Protein AF-A0A177B2S3-F1 (afdb_monomer)

Sequence (112 aa):
MIDLIQEKWRIIKVTDLRIYFNNEIALIDGCRFLAGIYEYRNSCGIQIFKNLAKFALKDYSLPISNACVERIFSTLAHIKFKCRNRMNIDILSSLIRINITLELYETLCDKY

Secondary structure (DSSP, 8-state):
-HHHHHHHHHHHHHS-HHHHTTT-GGGS-HHHHHHHHHH---TTS--TTHHHHHHHHHHHTS--SHHHHHHHHHHHHHHHHHH-S---HHHHHHHHHHHHHHHHHT--GGG-

Foldseek 3Di:
DVVLLVVLVVVVVVDPCCVVVVVCPVVDDPLRVLVSLLCDADPVRDSSCNVNSVVVNVVVPDDPDCVVVVVLVVVLVVVCVVVVDPDDPVVSVVVSVVVVVCVVVVDDPPVD

Mean predicted aligned error: 9.83 Å

Solvent-accessible surface area (backbone atoms only — not comparable to full-atom values): 6714 Å² total; per-residue (Å²): 116,68,65,62,45,53,53,51,58,54,51,55,75,73,48,76,57,48,73,79,48,74,67,44,66,91,78,50,54,70,69,57,48,38,51,50,41,37,68,37,54,48,101,85,69,45,54,80,41,31,69,49,24,55,50,52,54,53,60,68,69,49,82,88,47,68,66,59,55,51,51,52,50,50,52,50,47,52,54,48,62,74,62,73,52,95,65,55,69,69,58,50,52,52,51,52,51,51,52,52,52,31,65,73,66,74,50,66,82,85,83,112

Radius of gyration: 20.73 Å; Cα contacts (8 Å, |Δi|>4): 54; chains: 1; bounding box: 48×35×53 Å

Organism: NCBI:txid1819745

Structure (mmCIF, N/CA/C/O backbone):
data_AF-A0A177B2S3-F1
#
_entry.id   AF-A0A177B2S3-F1
#
loop_
_atom_site.group_PDB
_atom_site.id
_atom_site.type_symbol
_atom_site.label_atom_id
_atom_site.label_alt_id
_atom_site.label_comp_id
_atom_site.label_asym_id
_atom_site.label_entity_id
_atom_site.label_seq_id
_atom_site.pdbx_PDB_ins_code
_atom_site.Cartn_x
_atom_site.Cartn_y
_atom_site.Cartn_z
_atom_site.occupancy
_atom_site.B_iso_or_equiv
_atom_site.auth_seq_id
_atom_site.auth_comp_id
_atom_site.auth_asym_id
_atom_site.auth_atom_id
_atom_site.pdbx_PDB_model_num
ATOM 1 N N . MET A 1 1 ? -4.580 -11.301 -18.443 1.00 61.16 1 MET A N 1
ATOM 2 C CA . MET A 1 1 ? -4.167 -10.228 -17.492 1.00 61.16 1 MET A CA 1
ATOM 3 C C . MET A 1 1 ? -3.011 -10.696 -16.613 1.00 61.16 1 MET A C 1
ATOM 5 O O . MET A 1 1 ? -2.029 -9.973 -16.509 1.00 61.16 1 MET A O 1
ATO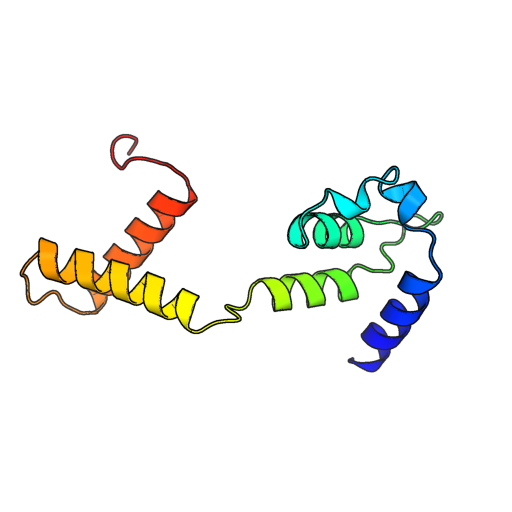M 9 N N . ILE A 1 2 ? -3.096 -11.902 -16.043 1.00 73.62 2 ILE A N 1
ATOM 10 C CA . ILE A 1 2 ? -2.022 -12.535 -15.257 1.00 73.62 2 ILE A CA 1
ATOM 11 C C . ILE A 1 2 ? -0.761 -12.777 -16.109 1.00 73.62 2 ILE A C 1
ATOM 13 O O . ILE A 1 2 ? 0.339 -12.466 -15.661 1.00 73.62 2 ILE A O 1
ATOM 17 N N . ASP A 1 3 ? -0.915 -13.179 -17.375 1.00 79.25 3 ASP A N 1
ATOM 18 C CA . ASP A 1 3 ? 0.220 -13.437 -18.283 1.00 79.25 3 ASP A CA 1
ATOM 19 C C . ASP A 1 3 ? 1.093 -12.197 -18.528 1.00 79.25 3 ASP A C 1
ATOM 21 O O . ASP A 1 3 ? 2.316 -12.284 -18.604 1.00 79.25 3 ASP A O 1
ATOM 25 N N . LEU A 1 4 ? 0.473 -11.011 -18.574 1.00 79.75 4 LEU A N 1
ATOM 26 C CA . LEU A 1 4 ? 1.184 -9.741 -18.736 1.00 79.75 4 LEU A CA 1
ATOM 27 C C . LEU A 1 4 ? 2.049 -9.428 -17.505 1.00 79.75 4 LEU A C 1
ATOM 29 O O . LEU A 1 4 ? 3.162 -8.928 -17.636 1.00 79.75 4 LEU A O 1
ATOM 33 N N . ILE A 1 5 ? 1.538 -9.715 -16.306 1.00 79.62 5 ILE A N 1
ATOM 34 C CA . ILE A 1 5 ? 2.263 -9.510 -15.047 1.00 79.62 5 ILE A CA 1
ATOM 35 C C . ILE A 1 5 ? 3.437 -10.488 -14.967 1.00 79.62 5 ILE A C 1
ATOM 37 O O . ILE A 1 5 ? 4.550 -10.079 -14.639 1.00 79.62 5 ILE A O 1
ATOM 41 N N . GLN A 1 6 ? 3.212 -11.750 -15.335 1.00 81.75 6 GLN A N 1
ATOM 42 C CA . GLN A 1 6 ? 4.242 -12.784 -15.347 1.00 81.75 6 GLN A CA 1
ATOM 43 C C . GLN A 1 6 ? 5.382 -12.456 -16.319 1.00 81.75 6 GLN A C 1
ATOM 45 O O . GLN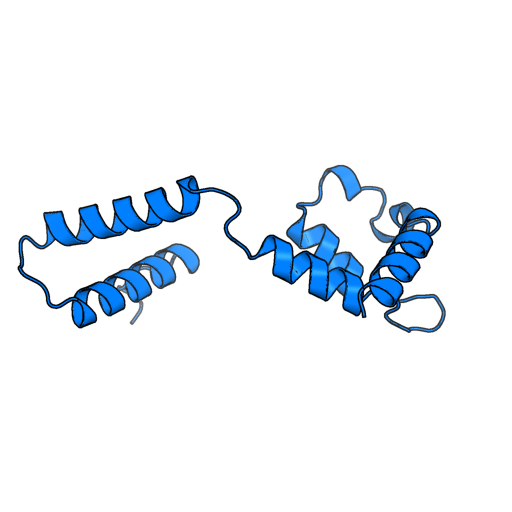 A 1 6 ? 6.550 -12.625 -15.973 1.00 81.75 6 GLN A O 1
ATOM 50 N N . GLU A 1 7 ? 5.067 -11.928 -17.500 1.00 84.12 7 GLU A N 1
ATOM 51 C CA . GLU A 1 7 ? 6.088 -11.520 -18.465 1.00 84.12 7 GLU A CA 1
ATOM 52 C C . GLU A 1 7 ? 6.921 -10.338 -17.946 1.00 84.12 7 GLU A C 1
ATOM 54 O O . GLU A 1 7 ? 8.152 -10.358 -17.982 1.00 84.12 7 GLU A O 1
ATOM 59 N N . LYS A 1 8 ? 6.275 -9.333 -17.341 1.00 82.50 8 LYS A N 1
ATOM 60 C CA . LYS A 1 8 ? 6.985 -8.210 -16.701 1.00 82.50 8 LYS A CA 1
ATOM 61 C C . LYS A 1 8 ? 7.837 -8.661 -15.513 1.00 82.50 8 LYS A C 1
ATOM 63 O O . LYS A 1 8 ? 8.923 -8.123 -15.310 1.00 82.50 8 LYS A O 1
ATOM 68 N N . TRP A 1 9 ? 7.389 -9.675 -14.778 1.00 82.50 9 TRP A N 1
ATOM 69 C CA . TRP A 1 9 ? 8.150 -10.303 -13.699 1.00 82.50 9 TRP A CA 1
ATOM 70 C C . TRP A 1 9 ? 9.358 -11.114 -14.187 1.00 82.50 9 TRP A C 1
ATOM 72 O O . TRP A 1 9 ? 10.326 -11.302 -13.456 1.00 82.50 9 TRP A O 1
ATOM 82 N N . ARG A 1 10 ? 9.358 -11.600 -15.428 1.00 84.94 10 ARG A N 1
ATOM 83 C CA . ARG A 1 10 ? 10.565 -12.197 -16.018 1.00 84.94 10 ARG A CA 1
ATOM 84 C C . ARG A 1 10 ? 11.581 -11.120 -16.371 1.00 84.94 10 ARG A C 1
ATOM 86 O O . ARG A 1 10 ? 12.750 -11.247 -16.021 1.00 84.94 10 ARG A O 1
ATOM 93 N N . ILE A 1 11 ? 11.117 -10.029 -16.977 1.00 83.50 11 ILE A N 1
ATOM 94 C CA . ILE A 1 11 ? 11.967 -8.906 -17.396 1.00 83.50 11 ILE A CA 1
ATOM 95 C C . ILE A 1 11 ? 12.636 -8.230 -16.191 1.00 83.50 11 ILE A C 1
ATOM 97 O O . ILE A 1 11 ? 13.820 -7.899 -16.253 1.00 83.50 11 ILE A O 1
ATOM 101 N N . ILE A 1 12 ? 11.922 -8.069 -15.071 1.00 82.62 12 ILE A N 1
ATOM 102 C CA . ILE A 1 12 ? 12.475 -7.411 -13.877 1.00 82.62 12 ILE A CA 1
ATOM 103 C C . ILE A 1 12 ? 13.678 -8.165 -13.286 1.00 82.62 12 ILE A C 1
ATOM 105 O O . ILE A 1 12 ? 14.587 -7.531 -12.769 1.00 82.62 12 ILE A O 1
ATOM 109 N N . LYS A 1 13 ? 13.728 -9.500 -13.413 1.00 78.19 13 LYS A N 1
ATOM 110 C CA . LYS A 1 13 ? 14.850 -10.323 -12.922 1.00 78.19 13 LYS A CA 1
ATOM 111 C C . LYS A 1 13 ? 16.123 -10.164 -13.748 1.00 78.19 13 LYS A C 1
ATOM 113 O O . LYS A 1 13 ? 17.210 -10.392 -13.234 1.00 78.19 13 LYS A O 1
ATOM 118 N N . VAL A 1 14 ? 15.971 -9.828 -15.025 1.00 82.44 14 VAL A N 1
ATOM 119 C CA . VAL A 1 14 ? 17.083 -9.618 -15.964 1.00 82.44 14 VAL A CA 1
ATOM 120 C C . VAL A 1 14 ? 17.570 -8.169 -15.916 1.00 82.44 14 VAL A C 1
ATOM 122 O O . VAL A 1 14 ? 18.710 -7.880 -16.260 1.00 82.44 14 VAL A O 1
ATOM 125 N N . THR A 1 15 ? 16.708 -7.247 -15.485 1.00 79.88 15 THR A N 1
ATOM 126 C CA . THR A 1 15 ? 17.028 -5.821 -15.415 1.00 79.88 15 THR A CA 1
ATOM 127 C C . THR A 1 15 ? 17.926 -5.539 -14.214 1.00 79.88 15 THR A C 1
ATOM 129 O O . THR A 1 15 ? 17.612 -5.943 -13.094 1.00 79.88 15 THR A O 1
ATOM 132 N N . ASP A 1 16 ? 19.014 -4.796 -14.425 1.00 76.56 16 ASP A N 1
ATOM 133 C CA . ASP A 1 16 ? 19.911 -4.413 -13.336 1.00 76.56 16 ASP A CA 1
ATOM 134 C C . ASP A 1 16 ? 19.325 -3.250 -12.519 1.00 76.56 16 ASP A C 1
ATOM 136 O O . ASP A 1 16 ? 19.577 -2.068 -12.758 1.00 76.56 16 ASP A O 1
ATOM 140 N N . LEU A 1 17 ? 18.470 -3.598 -11.556 1.00 77.81 17 LEU A N 1
ATOM 141 C CA . LEU A 1 17 ? 17.848 -2.644 -10.636 1.00 77.81 17 LEU A CA 1
ATOM 142 C C . LEU A 1 17 ? 18.826 -2.115 -9.579 1.00 77.81 17 LEU A C 1
ATOM 144 O O . LEU A 1 17 ? 18.532 -1.115 -8.928 1.00 77.81 17 LEU A O 1
ATOM 148 N N . ARG A 1 18 ? 19.988 -2.755 -9.397 1.00 73.94 18 ARG A N 1
ATOM 149 C CA . ARG A 1 18 ? 20.970 -2.359 -8.376 1.00 73.94 18 ARG A CA 1
ATOM 150 C C . ARG A 1 18 ? 21.526 -0.970 -8.645 1.00 73.94 18 ARG A C 1
ATOM 152 O O . ARG A 1 18 ? 21.613 -0.163 -7.727 1.00 73.94 18 ARG A O 1
ATOM 159 N N . ILE A 1 19 ? 21.799 -0.683 -9.916 1.00 74.81 19 ILE A N 1
ATOM 160 C CA . ILE A 1 19 ? 22.274 0.624 -10.379 1.00 74.81 19 ILE A CA 1
ATOM 161 C C . ILE A 1 19 ? 21.224 1.705 -10.096 1.00 74.81 19 ILE A C 1
ATOM 163 O O . ILE A 1 19 ? 21.565 2.784 -9.628 1.00 74.81 19 ILE A O 1
ATOM 167 N N . TYR A 1 20 ? 19.942 1.408 -10.328 1.00 76.81 20 TYR A N 1
ATOM 168 C CA . TYR A 1 20 ? 18.856 2.370 -10.119 1.00 76.81 20 TYR A CA 1
ATOM 169 C C . TYR A 1 20 ? 18.645 2.724 -8.640 1.00 76.81 20 TYR A C 1
ATOM 171 O O . TYR A 1 20 ? 18.346 3.867 -8.313 1.00 76.81 20 TYR A O 1
ATOM 179 N N . PHE A 1 21 ? 18.822 1.753 -7.744 1.00 79.12 21 PHE A N 1
ATOM 180 C CA . PHE A 1 21 ? 18.688 1.944 -6.299 1.00 79.12 21 PHE A CA 1
ATOM 181 C C . PHE A 1 21 ? 20.025 2.233 -5.596 1.00 79.12 21 PHE A C 1
ATOM 183 O O . PHE A 1 21 ? 20.119 2.034 -4.389 1.00 79.12 21 PHE A O 1
ATOM 190 N N . ASN A 1 22 ? 21.071 2.654 -6.321 1.00 77.44 22 ASN A N 1
ATOM 191 C CA . ASN A 1 22 ? 22.403 2.945 -5.765 1.00 77.44 22 ASN A CA 1
ATOM 192 C C . ASN A 1 22 ? 22.964 1.829 -4.853 1.00 77.44 22 ASN A C 1
ATOM 194 O O . ASN A 1 22 ? 23.633 2.102 -3.864 1.00 77.44 22 ASN A O 1
ATOM 198 N N . ASN A 1 23 ? 22.692 0.559 -5.172 1.00 72.00 23 ASN A N 1
ATOM 199 C CA . ASN A 1 23 ? 23.023 -0.624 -4.362 1.00 72.00 23 ASN A CA 1
ATOM 200 C C . ASN A 1 23 ? 22.376 -0.697 -2.959 1.00 72.00 23 ASN A C 1
ATOM 202 O O . ASN A 1 23 ? 22.669 -1.626 -2.210 1.00 72.00 23 ASN A O 1
ATOM 206 N N . GLU A 1 24 ? 21.437 0.185 -2.614 1.00 74.81 24 GLU A N 1
ATOM 207 C CA . GLU A 1 24 ? 20.806 0.238 -1.285 1.00 74.81 24 GLU A CA 1
ATOM 208 C C . GLU A 1 24 ? 19.564 -0.659 -1.145 1.00 74.81 24 GLU A C 1
ATOM 210 O O . GLU A 1 24 ? 18.811 -0.541 -0.184 1.00 74.81 24 GLU A O 1
ATOM 215 N N . ILE A 1 25 ? 19.339 -1.606 -2.063 1.00 69.06 25 ILE A N 1
ATOM 216 C CA . ILE A 1 25 ? 18.120 -2.442 -2.090 1.00 69.06 25 ILE A CA 1
ATOM 217 C C . ILE A 1 25 ? 17.869 -3.162 -0.752 1.00 69.06 25 ILE A C 1
ATOM 219 O O . ILE A 1 25 ? 16.723 -3.302 -0.340 1.00 69.06 25 ILE A O 1
ATOM 223 N N . ALA A 1 26 ? 18.924 -3.587 -0.050 1.00 63.59 26 ALA A N 1
ATOM 224 C CA . ALA A 1 26 ? 18.814 -4.299 1.227 1.00 63.59 26 ALA A CA 1
ATOM 225 C C . ALA A 1 26 ? 18.359 -3.417 2.410 1.00 63.59 26 ALA A C 1
ATOM 227 O O . ALA A 1 26 ? 17.980 -3.949 3.450 1.00 63.59 26 ALA A O 1
ATOM 228 N N . LEU A 1 27 ? 18.408 -2.090 2.265 1.00 64.75 27 LEU A N 1
ATOM 229 C CA . LEU A 1 27 ? 18.047 -1.119 3.304 1.00 64.75 27 LEU A CA 1
ATOM 230 C C . LEU A 1 27 ? 16.635 -0.543 3.107 1.00 64.75 27 LEU A C 1
ATOM 232 O O . LEU A 1 27 ? 16.133 0.183 3.966 1.00 64.75 27 LEU A O 1
ATOM 236 N N . ILE A 1 28 ? 15.992 -0.843 1.977 1.00 77.12 28 ILE A N 1
ATOM 237 C CA . ILE A 1 28 ? 14.726 -0.238 1.571 1.00 77.12 28 ILE A CA 1
ATOM 238 C C . ILE A 1 28 ? 13.561 -1.147 1.985 1.00 77.12 28 ILE A C 1
ATOM 240 O O . ILE A 1 28 ? 13.517 -2.325 1.641 1.00 77.12 28 ILE A O 1
ATOM 244 N N . ASP A 1 29 ? 12.586 -0.574 2.693 1.00 82.81 29 ASP A N 1
ATOM 245 C CA . ASP A 1 29 ? 11.317 -1.237 3.014 1.00 82.81 29 ASP A CA 1
ATOM 246 C C . ASP A 1 29 ? 10.567 -1.676 1.739 1.00 82.81 29 ASP A C 1
ATOM 248 O O . ASP A 1 29 ? 10.602 -0.990 0.713 1.00 82.81 29 ASP A O 1
ATOM 252 N N . GLY A 1 30 ? 9.832 -2.790 1.807 1.00 83.44 30 GLY A N 1
ATOM 253 C CA . GLY A 1 30 ? 9.116 -3.377 0.672 1.00 83.44 30 GLY A CA 1
ATOM 254 C C . GLY A 1 30 ? 8.188 -2.380 -0.028 1.00 83.44 30 GLY A C 1
ATOM 255 O O . GLY A 1 30 ? 8.194 -2.290 -1.257 1.00 83.44 30 GLY A O 1
ATOM 256 N N . CYS A 1 31 ? 7.470 -1.547 0.734 1.00 84.69 31 CYS A N 1
ATOM 257 C CA . CYS A 1 31 ? 6.646 -0.461 0.192 1.00 84.69 31 CYS A CA 1
ATOM 258 C C . CYS A 1 31 ? 7.455 0.539 -0.640 1.00 84.69 31 CYS A C 1
ATOM 260 O O . CYS A 1 31 ? 7.057 0.900 -1.748 1.00 84.69 31 CYS A O 1
ATOM 262 N N . ARG A 1 32 ? 8.597 0.991 -0.111 1.00 85.12 32 ARG A N 1
ATOM 263 C CA . ARG A 1 32 ? 9.463 1.982 -0.765 1.00 85.12 32 ARG A CA 1
ATOM 264 C C . ARG A 1 32 ? 10.123 1.407 -2.012 1.00 85.12 32 ARG A C 1
ATOM 266 O O . ARG A 1 32 ? 10.213 2.091 -3.027 1.00 85.12 32 ARG A O 1
ATOM 273 N N . PHE A 1 33 ? 10.514 0.137 -1.965 1.00 87.06 33 PHE A N 1
ATOM 274 C CA . PHE A 1 33 ? 11.055 -0.572 -3.118 1.00 87.06 33 PHE A CA 1
ATOM 275 C C . PHE A 1 33 ? 10.023 -0.664 -4.249 1.00 87.06 33 PHE A C 1
ATOM 277 O O . PHE A 1 33 ? 10.306 -0.298 -5.391 1.00 87.06 33 PHE A O 1
ATOM 284 N N . LEU A 1 34 ? 8.795 -1.081 -3.929 1.00 87.38 34 LEU A N 1
ATOM 285 C CA . LEU A 1 34 ? 7.709 -1.174 -4.903 1.00 87.38 34 LEU A CA 1
ATOM 286 C C . LEU A 1 34 ? 7.285 0.200 -5.444 1.00 87.38 34 LEU A C 1
ATOM 288 O O . LEU A 1 34 ? 6.977 0.311 -6.632 1.00 87.38 34 LEU A O 1
ATOM 292 N N . ALA A 1 35 ? 7.320 1.251 -4.619 1.00 87.56 35 ALA A N 1
ATOM 293 C CA . ALA A 1 35 ? 7.120 2.630 -5.067 1.00 87.56 35 ALA A CA 1
ATOM 294 C C . ALA A 1 35 ? 8.220 3.074 -6.049 1.00 87.56 35 ALA A C 1
ATOM 296 O O . ALA A 1 35 ? 7.916 3.612 -7.112 1.00 87.56 35 ALA A O 1
ATOM 297 N N . GLY A 1 36 ? 9.484 2.747 -5.772 1.00 87.12 36 GLY A N 1
ATOM 298 C CA . GLY A 1 36 ? 10.592 3.001 -6.695 1.00 87.12 36 GLY A CA 1
ATOM 299 C C . GLY A 1 36 ? 10.442 2.265 -8.033 1.00 87.12 36 GLY A C 1
ATOM 300 O O . GLY A 1 36 ? 10.697 2.846 -9.086 1.00 87.12 36 G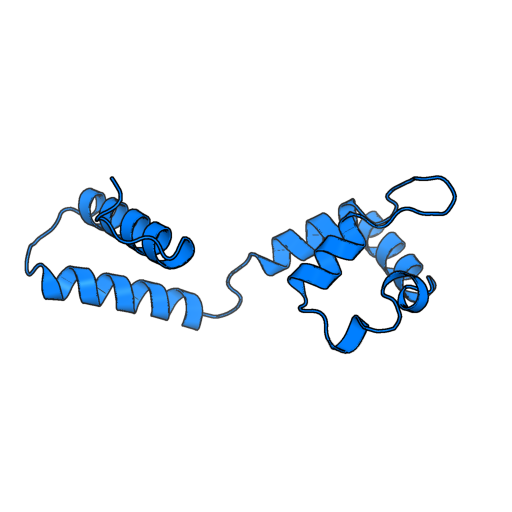LY A O 1
ATOM 301 N N . ILE A 1 37 ? 9.953 1.018 -8.028 1.00 88.19 37 ILE A N 1
ATOM 302 C CA . ILE A 1 37 ? 9.648 0.269 -9.264 1.00 88.19 37 ILE A CA 1
ATOM 303 C C . ILE A 1 37 ? 8.472 0.894 -10.023 1.00 88.19 37 ILE A C 1
ATOM 305 O O . ILE A 1 37 ? 8.454 0.882 -11.255 1.00 88.19 37 ILE A O 1
ATOM 309 N N . TYR A 1 38 ? 7.478 1.434 -9.316 1.00 88.38 38 TYR A N 1
ATOM 310 C CA . TYR A 1 38 ? 6.365 2.140 -9.948 1.00 88.38 38 TYR A CA 1
ATOM 311 C C . TYR A 1 38 ? 6.847 3.380 -10.713 1.00 88.38 38 TYR A C 1
ATOM 313 O O . TYR A 1 38 ? 6.364 3.661 -11.814 1.00 88.38 38 TYR A O 1
ATOM 321 N N . GLU A 1 39 ? 7.812 4.101 -10.146 1.00 88.06 39 GLU A N 1
ATOM 322 C CA . GLU A 1 39 ? 8.395 5.297 -10.751 1.00 88.06 39 GLU A CA 1
ATOM 323 C C . GLU A 1 39 ? 9.453 4.990 -11.811 1.00 88.06 39 GLU A C 1
ATOM 325 O O . GLU A 1 39 ? 9.647 5.816 -12.706 1.00 88.06 39 GLU A O 1
ATOM 330 N N . TYR A 1 40 ? 10.063 3.801 -11.767 1.00 87.25 40 TYR A N 1
ATOM 331 C CA . TYR A 1 40 ? 11.109 3.371 -12.690 1.00 87.25 40 TYR A CA 1
ATOM 332 C C . TYR A 1 40 ? 10.720 3.582 -14.158 1.00 87.25 40 TYR A C 1
ATOM 334 O O . TYR A 1 40 ? 9.678 3.119 -14.645 1.00 87.25 40 TYR A O 1
ATOM 342 N N . ARG A 1 41 ? 11.618 4.245 -14.890 1.00 86.44 41 ARG A N 1
ATOM 343 C CA . ARG A 1 41 ? 11.521 4.482 -16.330 1.00 86.44 41 ARG A CA 1
ATOM 344 C C . ARG A 1 41 ? 12.703 3.837 -17.030 1.00 86.44 41 ARG A C 1
ATOM 346 O O . ARG A 1 41 ? 13.832 3.907 -16.556 1.00 86.44 41 ARG A O 1
ATOM 353 N N . ASN A 1 42 ? 12.438 3.234 -18.181 1.00 83.94 42 ASN A N 1
ATOM 354 C CA . ASN A 1 42 ? 13.510 2.767 -19.051 1.00 83.94 42 ASN A CA 1
ATOM 355 C C . ASN A 1 42 ? 14.221 3.944 -19.741 1.00 83.94 42 ASN A C 1
ATOM 357 O O . ASN A 1 42 ? 13.782 5.091 -19.662 1.00 83.94 42 ASN A O 1
ATOM 361 N N . SER A 1 43 ? 15.266 3.643 -20.511 1.00 81.69 43 SER A N 1
ATOM 362 C CA . SER A 1 43 ? 16.007 4.624 -21.322 1.00 81.69 43 SER A CA 1
ATOM 363 C C . SER A 1 43 ? 15.148 5.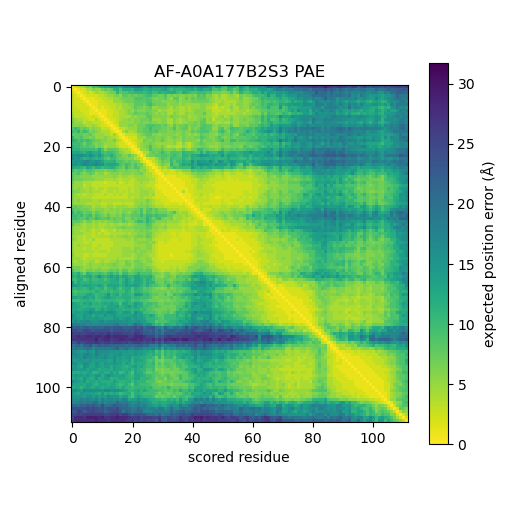362 -22.365 1.00 81.69 43 SER A C 1
ATOM 365 O O . SER A 1 43 ? 15.578 6.371 -22.904 1.00 81.69 43 SER A O 1
ATOM 367 N N . CYS A 1 44 ? 13.932 4.879 -22.645 1.00 83.00 44 CYS A N 1
ATOM 368 C CA . CYS A 1 44 ? 12.948 5.504 -23.534 1.00 83.00 44 CYS A CA 1
ATOM 369 C C . CYS A 1 44 ? 11.903 6.347 -22.759 1.00 83.00 44 CYS A C 1
ATOM 371 O O . CYS A 1 44 ? 10.960 6.870 -23.342 1.00 83.00 44 CYS A O 1
ATOM 373 N N . GLY A 1 45 ? 12.032 6.475 -21.432 1.00 82.62 45 GLY A N 1
ATOM 374 C CA . GLY A 1 45 ? 11.107 7.226 -20.575 1.00 82.62 45 GLY A CA 1
ATOM 375 C C . GLY A 1 45 ? 9.792 6.504 -20.241 1.00 82.62 45 GLY A C 1
ATOM 376 O O . GLY A 1 45 ? 8.915 7.088 -19.605 1.00 82.62 45 GLY A O 1
ATOM 377 N N . ILE A 1 46 ? 9.642 5.237 -20.631 1.00 84.94 46 ILE A N 1
ATOM 378 C CA . ILE A 1 46 ? 8.430 4.431 -20.455 1.00 84.94 46 ILE A CA 1
ATOM 379 C C . ILE A 1 46 ? 8.471 3.690 -19.114 1.00 84.94 46 ILE A C 1
ATOM 381 O O . ILE A 1 46 ? 9.448 3.014 -18.780 1.00 84.94 46 ILE A O 1
ATOM 385 N N . GLN A 1 47 ? 7.363 3.751 -18.371 1.00 86.06 47 GLN A N 1
ATOM 386 C CA . GLN A 1 47 ? 7.174 3.017 -17.117 1.00 86.06 47 GLN A CA 1
ATOM 387 C C . GLN A 1 47 ? 6.776 1.558 -17.381 1.00 86.06 47 GLN A C 1
ATOM 389 O O . GLN A 1 47 ? 5.600 1.190 -17.352 1.00 86.06 47 GLN A O 1
ATOM 394 N N . ILE A 1 48 ? 7.771 0.712 -17.652 1.00 85.69 48 ILE A N 1
ATOM 395 C CA . ILE A 1 48 ? 7.568 -0.693 -18.040 1.00 85.69 48 ILE A CA 1
ATOM 396 C C . ILE A 1 48 ? 6.891 -1.509 -16.924 1.00 85.69 48 ILE A C 1
ATOM 398 O O . ILE A 1 48 ? 6.057 -2.374 -17.209 1.00 85.69 48 ILE A O 1
ATOM 402 N N . PHE A 1 49 ? 7.233 -1.238 -15.661 1.00 86.50 49 PHE A N 1
ATOM 403 C CA . PHE A 1 49 ? 6.806 -2.033 -14.503 1.00 86.50 49 PHE A CA 1
ATOM 404 C C . PHE A 1 49 ? 5.606 -1.451 -13.751 1.00 86.50 49 PHE A C 1
ATOM 406 O O . PHE A 1 49 ? 5.200 -2.001 -12.730 1.00 86.50 49 PHE A O 1
ATOM 413 N N . LYS A 1 50 ? 4.975 -0.394 -14.271 1.00 87.94 50 LYS A N 1
ATOM 414 C CA . LYS A 1 50 ? 3.861 0.303 -13.610 1.00 87.94 50 LYS A CA 1
ATOM 415 C C . LYS A 1 50 ? 2.742 -0.633 -13.146 1.00 87.94 50 LYS A C 1
ATOM 417 O O . LYS A 1 50 ? 2.294 -0.555 -12.006 1.00 87.94 50 LYS A O 1
ATOM 422 N N . ASN A 1 51 ? 2.289 -1.525 -14.028 1.00 86.88 51 ASN A N 1
ATOM 423 C CA . ASN A 1 51 ? 1.187 -2.447 -13.730 1.00 86.88 51 ASN A CA 1
ATOM 424 C C . ASN A 1 51 ? 1.586 -3.513 -12.704 1.00 86.88 51 ASN A C 1
ATOM 426 O O . ASN A 1 51 ? 0.772 -3.880 -11.862 1.00 86.88 51 ASN A O 1
ATOM 430 N N . LEU A 1 52 ? 2.839 -3.970 -12.761 1.00 87.88 52 LEU A N 1
ATOM 431 C CA . LEU A 1 52 ? 3.400 -4.938 -11.824 1.00 87.88 52 LEU A CA 1
ATOM 432 C C . LEU A 1 52 ? 3.535 -4.319 -10.427 1.00 87.88 52 LEU A C 1
ATOM 434 O O . LEU A 1 52 ? 3.034 -4.885 -9.461 1.00 87.88 52 LEU A O 1
ATOM 438 N N . ALA A 1 53 ? 4.126 -3.127 -10.327 1.00 88.75 53 ALA A N 1
ATOM 439 C CA . ALA A 1 53 ? 4.255 -2.413 -9.061 1.00 88.75 53 ALA A CA 1
ATOM 440 C C . ALA A 1 53 ? 2.889 -2.047 -8.472 1.00 88.75 53 ALA A C 1
ATOM 442 O O . ALA A 1 53 ? 2.660 -2.237 -7.285 1.00 88.75 53 ALA A O 1
ATOM 443 N N . LYS A 1 54 ? 1.935 -1.604 -9.303 1.00 89.69 54 LYS A N 1
ATOM 444 C CA . LYS A 1 54 ? 0.564 -1.324 -8.853 1.00 89.69 54 LYS A CA 1
ATOM 445 C C . LYS A 1 54 ? -0.137 -2.573 -8.316 1.00 89.69 54 LYS A C 1
ATOM 447 O O . LYS A 1 54 ? -0.921 -2.461 -7.379 1.00 89.69 54 LYS A O 1
ATOM 452 N N . PHE A 1 55 ? 0.105 -3.739 -8.912 1.00 89.44 55 PHE A N 1
ATOM 453 C CA . PHE A 1 55 ? -0.418 -5.006 -8.406 1.00 89.44 55 PHE A CA 1
ATOM 454 C C . PHE A 1 55 ? 0.224 -5.371 -7.061 1.00 89.44 55 PHE A C 1
ATOM 456 O O . PHE A 1 55 ? -0.496 -5.589 -6.094 1.00 89.44 55 PHE A O 1
ATOM 463 N N . ALA A 1 56 ? 1.554 -5.335 -6.975 1.00 88.62 56 ALA A N 1
ATOM 464 C CA . ALA A 1 56 ? 2.284 -5.654 -5.751 1.00 88.62 56 ALA A CA 1
ATOM 465 C C . ALA A 1 56 ? 1.945 -4.702 -4.589 1.00 88.62 56 ALA A C 1
ATOM 467 O O . ALA A 1 56 ? 1.742 -5.156 -3.472 1.00 88.62 56 ALA A O 1
ATOM 468 N N . LEU A 1 57 ? 1.806 -3.396 -4.846 1.00 88.69 57 LEU A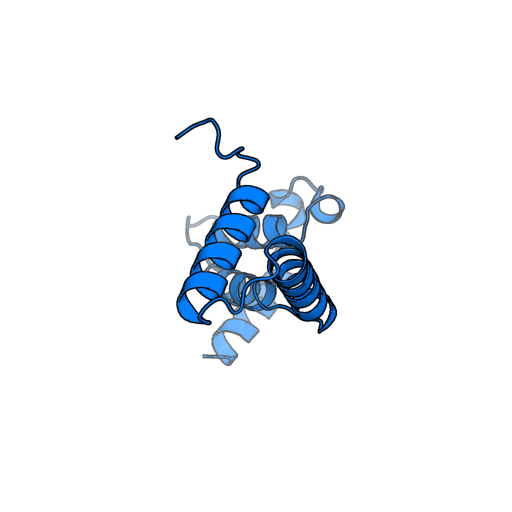 N 1
ATOM 469 C CA . LEU A 1 57 ? 1.397 -2.414 -3.832 1.00 88.69 57 LEU A CA 1
ATOM 470 C C . LEU A 1 57 ? -0.023 -2.665 -3.315 1.00 88.69 57 LEU A C 1
ATOM 472 O O . LEU A 1 57 ? -0.293 -2.468 -2.134 1.00 88.69 57 LEU A O 1
ATOM 476 N N . LYS A 1 58 ? -0.938 -3.105 -4.187 1.00 88.25 58 LYS A N 1
ATOM 477 C CA . LYS A 1 58 ? -2.286 -3.498 -3.760 1.00 88.25 58 LYS A CA 1
ATOM 478 C C . LYS A 1 58 ? -2.243 -4.732 -2.873 1.00 88.25 58 LYS A C 1
ATOM 480 O O . LYS A 1 58 ? -2.909 -4.740 -1.847 1.00 88.25 58 LYS A O 1
ATOM 485 N N . ASP A 1 59 ? -1.460 -5.734 -3.248 1.00 87.56 59 ASP A N 1
ATOM 486 C CA . ASP A 1 59 ? -1.319 -6.955 -2.457 1.00 87.56 59 ASP A CA 1
ATOM 487 C C . ASP A 1 59 ? -0.695 -6.655 -1.085 1.00 87.56 59 ASP A C 1
ATOM 489 O O . ASP A 1 59 ? -1.198 -7.089 -0.056 1.00 87.56 59 ASP A O 1
ATOM 493 N N . TYR A 1 60 ? 0.309 -5.773 -1.050 1.00 85.38 60 TYR A N 1
ATOM 494 C CA . TYR A 1 60 ? 0.943 -5.316 0.189 1.00 85.38 60 TYR A CA 1
ATOM 495 C C . TYR A 1 60 ? 0.005 -4.510 1.106 1.00 85.38 60 TYR A C 1
ATOM 497 O O . TYR A 1 60 ? 0.217 -4.448 2.313 1.00 85.38 60 TYR A O 1
ATOM 505 N N . SER A 1 61 ? -1.044 -3.889 0.554 1.00 85.75 61 SER A N 1
ATOM 506 C CA . SER A 1 61 ? -2.056 -3.176 1.348 1.00 85.75 61 SER A CA 1
ATOM 507 C C . SER A 1 61 ? -3.050 -4.105 2.052 1.00 85.75 61 SER A C 1
ATOM 509 O O . SER A 1 61 ? -3.835 -3.646 2.885 1.00 85.75 61 SER A O 1
ATOM 511 N N . LEU A 1 62 ? -3.041 -5.401 1.725 1.00 84.56 62 LEU A N 1
ATOM 512 C CA . LEU A 1 62 ? -3.926 -6.369 2.351 1.00 84.56 62 LEU A CA 1
ATOM 513 C C . LEU A 1 62 ? -3.380 -6.777 3.728 1.00 84.56 62 LEU A C 1
ATOM 515 O O . LEU A 1 62 ? -2.191 -7.060 3.868 1.00 84.56 62 LEU A O 1
ATOM 519 N N . PRO A 1 63 ? -4.230 -6.852 4.764 1.00 79.19 63 PRO A N 1
ATOM 520 C CA . PRO A 1 63 ? -3.823 -7.397 6.050 1.00 79.19 63 PRO A CA 1
ATOM 521 C C . PRO A 1 63 ? -3.567 -8.904 5.905 1.00 79.19 63 PRO A C 1
ATOM 523 O O . PRO A 1 63 ? -4.497 -9.688 5.739 1.00 79.19 63 PRO A O 1
ATOM 526 N N . ILE A 1 64 ? -2.298 -9.308 5.973 1.00 79.56 64 ILE A N 1
ATOM 527 C CA . ILE A 1 64 ? -1.875 -10.704 5.752 1.00 79.56 64 ILE A CA 1
ATOM 528 C C . ILE A 1 64 ? -2.188 -11.599 6.968 1.00 79.56 64 ILE A C 1
ATOM 530 O O . ILE A 1 64 ? -2.305 -12.814 6.830 1.00 79.56 64 ILE A O 1
ATOM 534 N N . SER A 1 65 ? -2.332 -11.022 8.168 1.00 81.81 65 SER A N 1
ATOM 535 C CA . SER A 1 65 ? -2.478 -11.776 9.420 1.00 81.81 65 SER A CA 1
ATOM 536 C C . SER A 1 65 ? -3.694 -11.349 10.236 1.00 81.81 65 SER A C 1
ATOM 538 O O . SER A 1 65 ? -4.005 -10.161 10.351 1.00 81.81 65 SER A O 1
ATOM 540 N N . ASN A 1 66 ? -4.313 -12.326 10.904 1.00 85.62 66 ASN A N 1
ATOM 541 C CA . ASN A 1 66 ? -5.361 -12.102 11.900 1.00 85.62 66 ASN A CA 1
ATOM 542 C C . ASN A 1 66 ? -4.910 -11.154 13.020 1.00 85.62 66 ASN A C 1
ATOM 544 O O . ASN A 1 66 ? -5.741 -10.428 13.555 1.00 85.62 66 ASN A O 1
ATOM 548 N N . ALA A 1 67 ? -3.606 -11.067 13.308 1.00 84.44 67 ALA A N 1
ATOM 549 C CA . ALA A 1 67 ? -3.060 -10.120 14.279 1.00 84.44 67 ALA A CA 1
ATOM 550 C C . ALA A 1 67 ? -3.404 -8.650 13.948 1.00 84.44 67 ALA A C 1
ATOM 552 O O . ALA A 1 67 ? -3.606 -7.837 14.850 1.00 84.44 67 ALA A O 1
ATOM 553 N N . CYS A 1 68 ? -3.518 -8.292 12.660 1.00 80.69 68 CYS A N 1
ATOM 554 C CA . CYS A 1 68 ? -3.963 -6.957 12.247 1.00 80.69 68 CYS A CA 1
ATOM 555 C C . CYS A 1 68 ? -5.414 -6.697 12.671 1.00 80.69 68 CYS A C 1
ATOM 557 O O . CYS A 1 68 ? -5.745 -5.614 13.151 1.00 80.69 68 CYS A O 1
ATOM 559 N N . VAL A 1 69 ? -6.271 -7.706 12.525 1.00 82.75 69 VAL A N 1
ATOM 560 C CA . VAL A 1 69 ? -7.684 -7.643 12.905 1.00 82.75 69 VAL A CA 1
ATOM 561 C C . VAL A 1 69 ? -7.831 -7.646 14.431 1.00 82.75 69 VAL A C 1
ATOM 563 O O . VAL A 1 69 ? -8.600 -6.857 14.975 1.00 82.75 69 VAL A O 1
ATOM 566 N N . GLU A 1 70 ? -7.042 -8.457 15.138 1.00 86.31 70 GLU A N 1
ATOM 567 C CA . GLU A 1 70 ? -6.991 -8.483 16.605 1.00 86.31 70 GLU A CA 1
ATOM 568 C C . GLU A 1 70 ? -6.564 -7.137 17.196 1.00 86.31 70 GLU A C 1
ATOM 570 O O . GLU A 1 70 ? -7.148 -6.693 18.184 1.00 86.31 70 GLU A O 1
ATOM 575 N N . ARG A 1 71 ? -5.611 -6.434 16.566 1.00 84.69 71 ARG A N 1
ATOM 576 C CA . ARG A 1 71 ? -5.228 -5.076 16.978 1.00 84.69 71 ARG A CA 1
ATOM 577 C C . ARG A 1 71 ? -6.416 -4.113 16.889 1.00 84.69 71 ARG A C 1
ATOM 579 O O . ARG A 1 71 ? -6.680 -3.396 17.850 1.00 84.69 71 ARG A O 1
ATOM 586 N N . ILE A 1 72 ? -7.181 -4.154 15.796 1.00 83.25 72 ILE A N 1
ATOM 587 C CA . ILE A 1 72 ? -8.395 -3.335 15.634 1.00 83.25 72 ILE A CA 1
ATOM 588 C C . ILE A 1 72 ? -9.450 -3.710 16.684 1.00 83.25 72 ILE A C 1
ATOM 590 O O . ILE A 1 72 ? -10.068 -2.826 17.280 1.00 83.25 72 ILE A O 1
ATOM 594 N N . PHE A 1 73 ? -9.645 -5.004 16.954 1.00 84.06 73 PHE A N 1
ATOM 595 C CA . PHE A 1 73 ? -10.575 -5.455 17.990 1.00 84.06 73 PHE A CA 1
ATOM 596 C C . PHE A 1 73 ? -10.144 -5.046 19.399 1.00 84.06 73 PHE A C 1
ATOM 598 O O . PHE A 1 73 ? -11.005 -4.718 20.213 1.00 84.06 73 PHE A O 1
ATOM 605 N N . SER A 1 74 ? -8.843 -5.002 19.680 1.00 86.31 74 SER A N 1
ATOM 606 C CA . SER A 1 74 ? -8.311 -4.487 20.942 1.00 86.31 74 SER A CA 1
ATOM 607 C C . SER A 1 74 ? -8.622 -2.996 21.106 1.00 86.31 74 SER A C 1
ATOM 609 O O . SER A 1 74 ? -9.166 -2.590 22.134 1.00 86.31 74 SER A O 1
ATOM 611 N N . THR A 1 75 ? -8.409 -2.185 20.062 1.00 83.56 75 THR A N 1
ATOM 612 C CA . THR A 1 75 ? -8.795 -0.762 20.053 1.00 83.56 75 THR A CA 1
ATOM 613 C C . THR A 1 75 ? -10.305 -0.585 20.232 1.00 83.56 75 THR A C 1
ATOM 615 O O . THR A 1 75 ? -10.753 0.237 21.035 1.00 83.56 75 THR A O 1
ATOM 618 N N . LEU A 1 76 ? -11.112 -1.404 19.550 1.00 84.25 76 LEU A N 1
ATOM 619 C CA . LEU A 1 76 ? -12.570 -1.414 19.689 1.00 84.25 76 LEU A CA 1
ATOM 620 C C . LEU A 1 76 ? -12.998 -1.764 21.118 1.00 84.25 76 LEU A C 1
ATOM 622 O O . LEU A 1 76 ? -13.877 -1.106 21.678 1.00 84.25 76 LEU A O 1
ATOM 626 N N . ALA A 1 77 ? -12.374 -2.776 21.722 1.00 83.12 77 ALA A N 1
ATOM 627 C CA . ALA A 1 77 ? -12.617 -3.153 23.104 1.00 83.12 77 ALA A CA 1
ATOM 628 C C . ALA A 1 77 ? -12.238 -2.004 24.046 1.00 83.12 77 ALA A C 1
ATOM 630 O O . ALA A 1 77 ? -13.054 -1.629 24.882 1.00 83.12 77 ALA A O 1
ATOM 631 N N . HIS A 1 78 ? -11.071 -1.381 23.869 1.00 82.56 78 HIS A N 1
ATOM 632 C CA . HIS A 1 78 ? -10.631 -0.248 24.683 1.00 82.56 78 HIS A CA 1
ATOM 633 C C . HIS A 1 78 ? -11.640 0.910 24.657 1.00 82.56 78 HIS A C 1
ATOM 635 O O . HIS A 1 78 ? -12.062 1.388 25.711 1.00 82.56 78 HIS A O 1
ATOM 641 N N . ILE A 1 79 ? -12.101 1.306 23.468 1.00 77.56 79 ILE A N 1
ATOM 642 C CA . ILE A 1 79 ? -13.119 2.351 23.288 1.00 77.56 79 ILE A CA 1
ATOM 643 C C . ILE A 1 79 ? -14.440 1.954 23.968 1.00 77.56 79 ILE A C 1
ATOM 645 O O . ILE A 1 79 ? -15.032 2.739 24.714 1.00 77.56 79 ILE A O 1
ATOM 649 N N . LYS A 1 80 ? -14.889 0.710 23.764 1.00 76.31 80 LYS A N 1
ATOM 650 C CA . LYS A 1 80 ? -16.137 0.185 24.336 1.00 76.31 80 LYS A CA 1
ATOM 651 C C . LYS A 1 80 ? -16.094 0.113 25.867 1.00 76.31 80 LYS A C 1
ATOM 653 O O . LYS A 1 80 ? -17.077 0.464 26.520 1.00 76.31 80 LYS A O 1
ATOM 658 N N . PHE A 1 81 ? -14.971 -0.318 26.442 1.00 69.50 81 PHE A N 1
ATOM 659 C CA . PHE A 1 81 ? -14.781 -0.426 27.889 1.00 69.50 81 PHE A CA 1
ATOM 660 C C . PHE A 1 81 ? -14.601 0.942 28.551 1.00 69.50 81 PHE A C 1
ATOM 662 O O . PHE A 1 81 ? -15.211 1.178 29.591 1.00 69.50 81 PHE A O 1
ATOM 669 N N . LYS A 1 82 ? -13.843 1.867 27.945 1.00 65.00 82 LYS A N 1
ATOM 670 C CA . LYS A 1 82 ? -13.625 3.220 28.486 1.00 65.00 82 LYS A CA 1
ATOM 671 C C . LYS A 1 82 ? -14.912 4.042 28.519 1.00 65.00 82 LYS A C 1
ATOM 673 O O . LYS A 1 82 ? -15.170 4.733 29.498 1.00 65.00 82 LYS A O 1
ATOM 678 N N . CYS A 1 83 ? -15.740 3.944 27.480 1.00 60.03 83 CYS A N 1
ATOM 679 C CA . CYS A 1 83 ? -16.969 4.727 27.401 1.00 60.03 83 CYS A CA 1
ATOM 680 C C . CYS A 1 83 ? -18.170 4.100 28.130 1.00 60.03 83 CYS A C 1
ATOM 682 O O . CYS A 1 83 ? -19.187 4.781 28.222 1.00 60.03 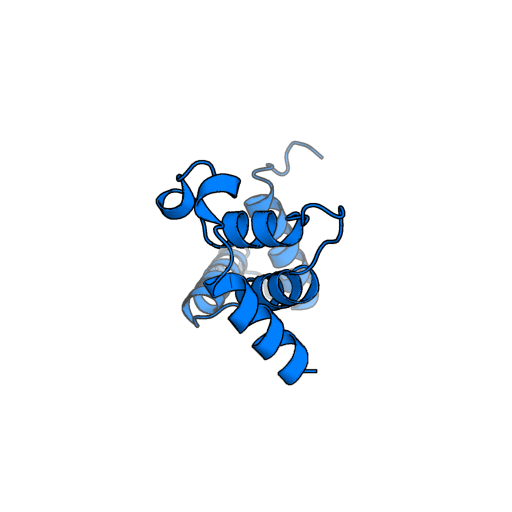83 CYS A O 1
ATOM 684 N N . ARG A 1 84 ? -18.092 2.841 28.616 1.00 54.91 84 ARG A N 1
ATOM 685 C CA . ARG A 1 84 ? -19.144 2.091 29.363 1.00 54.91 84 ARG A CA 1
ATOM 686 C C . ARG A 1 84 ? -20.593 2.301 28.880 1.00 54.91 84 ARG A C 1
ATOM 688 O O . ARG A 1 84 ? -21.540 2.091 29.634 1.00 54.91 84 ARG A O 1
ATOM 695 N N . ASN A 1 85 ? -20.777 2.650 27.612 1.00 59.16 85 ASN A N 1
ATOM 696 C CA . ASN A 1 85 ? -22.064 3.003 27.041 1.00 59.16 85 ASN A CA 1
ATOM 697 C C . ASN A 1 85 ? -22.480 1.912 26.066 1.00 59.16 85 ASN A C 1
ATOM 699 O O . ASN A 1 85 ? -21.660 1.405 25.296 1.00 59.16 85 ASN A O 1
ATOM 703 N N . ARG A 1 86 ? -23.771 1.576 26.058 1.00 66.94 86 ARG A N 1
ATOM 704 C CA . ARG A 1 86 ? -24.409 0.844 24.956 1.00 66.94 86 ARG A CA 1
ATOM 705 C C . ARG A 1 86 ? -24.432 1.752 23.722 1.00 66.94 86 ARG A C 1
ATOM 707 O O . ARG A 1 86 ? -25.473 2.265 23.334 1.00 66.94 86 ARG A O 1
ATOM 714 N N . MET A 1 87 ? -23.253 2.033 23.176 1.00 72.56 87 MET A N 1
ATOM 715 C CA . MET A 1 87 ? -23.088 2.875 22.004 1.00 72.56 87 MET A CA 1
ATOM 716 C C . MET A 1 87 ? -23.670 2.150 20.801 1.00 72.56 87 MET A C 1
ATOM 718 O O . MET A 1 87 ? -23.416 0.958 20.608 1.00 72.56 87 MET A O 1
ATOM 722 N N . ASN A 1 88 ? -24.440 2.88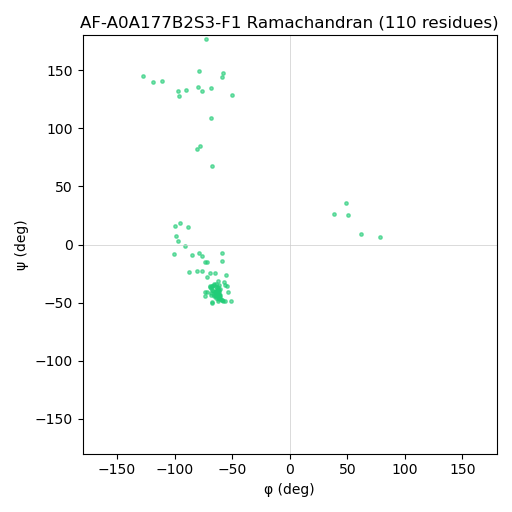2 19.999 1.00 82.00 88 ASN A N 1
ATOM 723 C CA . ASN A 1 88 ? -24.878 2.382 18.709 1.00 82.00 88 ASN A CA 1
ATOM 724 C C . ASN A 1 88 ? -23.643 2.055 17.843 1.00 82.00 88 ASN A C 1
ATOM 726 O O . ASN A 1 88 ? -22.620 2.743 17.911 1.00 82.00 88 ASN A O 1
ATOM 730 N N . ILE A 1 89 ? -23.747 0.998 17.041 1.00 83.12 89 ILE A N 1
ATOM 731 C CA . ILE A 1 89 ? -22.695 0.485 16.158 1.00 83.12 89 ILE A CA 1
ATOM 732 C C . ILE A 1 89 ? -22.217 1.577 15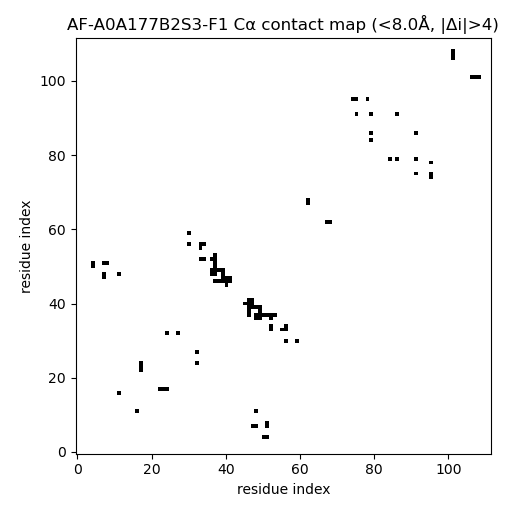.193 1.00 83.12 89 ILE A C 1
ATOM 734 O O . ILE A 1 89 ? -21.020 1.671 14.930 1.00 83.12 89 ILE A O 1
ATOM 738 N N . ASP A 1 90 ? -23.117 2.453 14.743 1.00 85.31 90 ASP A N 1
ATOM 739 C CA . ASP A 1 90 ? -22.787 3.563 13.840 1.00 85.31 90 ASP A CA 1
ATOM 740 C C . ASP A 1 90 ? -21.830 4.576 14.490 1.00 85.31 90 ASP A C 1
ATOM 742 O O . ASP A 1 90 ? -20.829 4.992 13.897 1.00 85.31 90 ASP A O 1
ATOM 746 N N . ILE A 1 91 ? -22.093 4.924 15.755 1.00 84.62 91 ILE A N 1
ATOM 747 C CA . ILE A 1 91 ? -21.245 5.831 16.541 1.00 84.62 91 ILE A CA 1
ATOM 748 C C . ILE A 1 91 ? -19.907 5.153 16.834 1.00 84.62 91 ILE A C 1
ATOM 750 O O . ILE A 1 91 ? -18.856 5.775 16.687 1.00 84.62 91 ILE A O 1
ATOM 754 N N . LEU A 1 92 ? -19.930 3.863 17.183 1.00 84.38 92 LEU A N 1
ATOM 755 C CA . LEU A 1 92 ? -18.716 3.088 17.424 1.00 84.38 92 LEU A CA 1
ATOM 756 C C . LEU A 1 92 ? -17.832 3.011 16.168 1.00 84.38 92 LEU A C 1
ATOM 758 O O . LEU A 1 92 ? -16.626 3.221 16.266 1.00 84.38 92 LEU A O 1
ATOM 762 N N . SER A 1 93 ? -18.413 2.773 14.987 1.00 86.19 93 SER A N 1
ATOM 763 C CA . SER A 1 93 ? -17.679 2.758 13.714 1.00 86.19 93 SER A CA 1
ATOM 764 C C . SER A 1 93 ? -17.042 4.115 13.417 1.00 86.19 93 SER A C 1
ATOM 766 O O . SER A 1 93 ? -15.873 4.183 13.038 1.00 86.19 93 SER A O 1
ATOM 768 N N . SER A 1 94 ? -17.788 5.196 13.644 1.00 87.44 94 SER A N 1
ATOM 769 C CA . SER A 1 94 ? -17.311 6.565 13.432 1.00 87.44 94 SER A CA 1
ATOM 770 C C . SER A 1 94 ? -16.150 6.898 14.373 1.00 87.44 94 SER A C 1
ATOM 772 O O . SER A 1 94 ? -15.120 7.408 13.938 1.00 87.44 94 SER A O 1
ATOM 774 N N . LEU A 1 95 ? -16.268 6.523 15.647 1.00 85.62 95 LEU A N 1
ATOM 775 C CA . LEU A 1 95 ? -15.248 6.763 16.663 1.00 85.62 95 LEU A CA 1
ATOM 776 C C . LEU A 1 95 ? -13.969 5.954 16.413 1.00 85.62 95 LEU A C 1
ATOM 778 O O . LEU A 1 95 ? -12.870 6.470 16.601 1.00 85.62 95 LEU A O 1
ATOM 782 N N . ILE A 1 96 ? -14.092 4.704 15.963 1.00 85.81 96 ILE A N 1
ATOM 783 C CA . ILE A 1 96 ? -12.937 3.881 15.579 1.00 85.81 96 ILE A CA 1
ATOM 784 C C . ILE A 1 96 ? -12.224 4.490 14.373 1.00 85.81 96 ILE A C 1
ATOM 786 O O . ILE A 1 96 ? -11.003 4.595 14.396 1.00 85.81 96 ILE A O 1
ATOM 790 N N . ARG A 1 97 ? -12.966 4.931 13.347 1.00 86.62 97 ARG A N 1
ATOM 791 C CA . ARG A 1 97 ? -12.379 5.601 12.175 1.00 86.62 97 ARG A CA 1
ATOM 792 C C . ARG A 1 97 ? -11.596 6.841 12.588 1.00 86.62 97 ARG A C 1
ATOM 794 O O . ARG A 1 97 ? -10.446 6.962 12.197 1.00 86.62 97 ARG A O 1
ATOM 801 N N . ILE A 1 98 ? -12.187 7.700 13.421 1.00 86.94 98 ILE A N 1
ATOM 802 C CA . ILE A 1 98 ? -11.519 8.901 13.937 1.00 86.94 98 ILE A CA 1
ATOM 80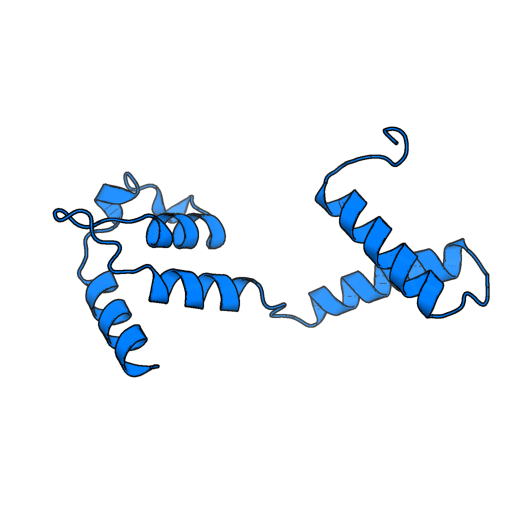3 C C . ILE A 1 98 ? -10.247 8.525 14.704 1.00 86.94 98 ILE A C 1
ATOM 805 O O . ILE A 1 98 ? -9.198 9.088 14.423 1.00 86.94 98 ILE A O 1
ATOM 809 N N . ASN A 1 99 ? -10.305 7.552 15.619 1.00 83.88 99 ASN A N 1
ATOM 810 C CA . ASN A 1 99 ? -9.123 7.135 16.383 1.00 83.88 99 ASN A CA 1
ATOM 811 C C . ASN A 1 99 ? -8.008 6.591 15.483 1.00 83.88 99 ASN A C 1
ATOM 813 O O . ASN A 1 99 ? -6.867 7.009 15.630 1.00 83.88 99 ASN A O 1
ATOM 817 N N . ILE A 1 100 ? -8.337 5.719 14.526 1.00 84.19 100 ILE A N 1
ATOM 818 C CA . ILE A 1 100 ? -7.356 5.186 13.571 1.00 84.19 100 ILE A CA 1
ATOM 819 C C . ILE A 1 100 ? -6.752 6.323 12.740 1.00 84.19 100 ILE A C 1
ATOM 821 O O . ILE A 1 100 ? -5.547 6.363 12.528 1.00 84.19 100 ILE A O 1
ATOM 825 N N . THR A 1 101 ? -7.575 7.264 12.276 1.00 85.56 101 THR A N 1
ATOM 826 C CA . THR A 1 101 ? -7.106 8.439 11.536 1.00 85.56 101 THR A CA 1
ATOM 827 C C . THR A 1 101 ? -6.153 9.288 12.381 1.00 85.56 101 THR A C 1
ATOM 829 O O . THR A 1 101 ? -5.083 9.641 11.901 1.00 85.56 101 THR A O 1
ATOM 832 N N . LEU A 1 102 ? -6.490 9.577 13.639 1.00 84.44 102 LEU A N 1
ATOM 833 C CA . LEU A 1 102 ? -5.632 10.353 14.539 1.00 84.44 102 LEU A CA 1
ATOM 834 C C . LEU A 1 102 ? -4.306 9.639 14.839 1.00 84.44 102 LEU A C 1
ATOM 836 O O . LEU A 1 102 ? -3.262 10.285 14.845 1.00 84.44 102 LEU A O 1
ATOM 840 N N . GLU A 1 103 ? -4.342 8.317 15.033 1.00 82.06 103 GLU A N 1
ATOM 841 C CA . GLU A 1 103 ? -3.151 7.485 15.242 1.00 82.06 103 GLU A CA 1
ATOM 842 C C . GLU A 1 103 ? -2.241 7.480 14.003 1.00 82.06 103 GLU A C 1
ATOM 844 O O . GLU A 1 103 ? -1.028 7.602 14.134 1.00 82.06 103 GLU A O 1
ATOM 849 N N . LEU A 1 104 ? -2.815 7.416 12.795 1.00 81.81 104 LEU A N 1
ATOM 850 C CA . LEU A 1 104 ? -2.059 7.438 11.537 1.00 81.81 104 LEU A CA 1
ATOM 851 C C . LEU A 1 104 ? -1.394 8.787 11.240 1.00 81.81 104 LEU A C 1
ATOM 853 O O . LEU A 1 104 ? -0.312 8.810 10.658 1.00 81.81 104 LEU A O 1
ATOM 857 N N . TYR A 1 105 ? -2.047 9.899 11.581 1.00 83.00 105 TYR A N 1
ATOM 858 C CA . TYR A 1 105 ? -1.525 11.244 11.313 1.00 83.00 105 TYR A CA 1
ATOM 859 C C . TYR A 1 105 ? -0.680 11.814 12.464 1.00 83.00 105 TYR A C 1
ATOM 861 O O . TYR A 1 105 ? -0.188 12.933 12.337 1.00 83.00 105 TYR A O 1
ATOM 869 N N . GLU A 1 106 ? -0.520 11.084 13.577 1.00 72.69 106 GLU A N 1
ATOM 870 C CA . GLU A 1 106 ? 0.139 11.552 14.814 1.00 72.69 106 GLU A CA 1
ATOM 871 C C . GLU A 1 106 ? -0.400 12.908 15.319 1.00 72.69 106 GLU A C 1
ATOM 873 O O . GLU A 1 106 ? 0.276 13.675 16.009 1.00 72.69 106 GLU A O 1
ATOM 878 N N . THR A 1 107 ? -1.644 13.239 14.971 1.00 71.81 107 THR A N 1
ATOM 879 C CA . THR A 1 107 ? -2.280 14.498 15.358 1.00 71.81 107 THR A CA 1
ATOM 880 C C . THR A 1 107 ? -3.142 14.294 16.590 1.00 71.81 107 THR A C 1
ATOM 882 O O . THR A 1 107 ? -3.986 13.402 16.628 1.00 71.81 107 THR A O 1
ATOM 885 N N . LEU A 1 108 ? -2.983 15.173 17.574 1.00 62.00 108 LEU A N 1
ATOM 886 C CA . LEU A 1 108 ? -3.895 15.270 18.709 1.00 62.00 108 LEU A CA 1
ATOM 887 C C . LEU A 1 108 ? -5.163 16.035 18.303 1.00 62.00 108 LEU A C 1
ATOM 889 O O . LEU A 1 108 ? -5.101 16.954 17.484 1.00 62.00 108 LEU A O 1
ATOM 893 N N . CYS A 1 109 ? -6.295 15.700 18.932 1.00 60.78 109 CYS A N 1
ATOM 894 C CA . CYS A 1 109 ? -7.586 16.383 18.749 1.00 60.78 109 CYS A CA 1
ATOM 895 C C . CYS A 1 109 ? -7.563 17.886 19.083 1.00 60.78 109 CYS A C 1
ATOM 897 O O . CYS A 1 109 ? -8.554 18.561 18.855 1.00 60.78 109 CYS A O 1
ATOM 899 N N . ASP A 1 110 ? -6.459 18.395 19.626 1.00 59.19 110 ASP A N 1
ATOM 900 C CA . ASP A 1 110 ? -6.289 19.780 20.074 1.00 59.19 110 ASP A CA 1
ATOM 901 C C . ASP A 1 110 ? -6.012 20.771 18.925 1.00 59.19 110 ASP A C 1
ATOM 903 O O . ASP A 1 110 ? -5.941 21.975 19.141 1.00 59.19 110 ASP A O 1
ATOM 907 N N . LYS A 1 111 ? -5.803 20.276 17.694 1.00 53.69 111 LYS A N 1
ATOM 908 C CA . LYS A 1 111 ? -5.510 21.099 16.503 1.00 53.69 111 LYS A CA 1
ATOM 909 C C . LYS A 1 111 ? -6.722 21.352 15.590 1.00 53.69 111 LYS A C 1
ATOM 911 O O . LYS A 1 111 ? -6.520 21.752 14.443 1.00 53.69 111 LYS A O 1
ATOM 916 N N . TYR A 1 112 ? -7.942 21.123 16.078 1.00 46.47 112 TYR A N 1
ATOM 917 C CA . TYR A 1 112 ? -9.196 21.403 15.366 1.00 46.47 112 TYR A CA 1
ATOM 918 C C . TYR A 1 112 ? -10.100 22.341 16.158 1.00 46.47 112 TYR A C 1
ATOM 920 O O . TYR A 1 112 ? -10.196 22.158 17.390 1.00 46.47 112 TYR A O 1
#

InterPro domains:
  IPR008906 HAT, C-terminal dimerisation domain [PF05699] (48-98)
  IPR012337 Ribonuclease H-like superfamily [SSF53098] (45-102)

pLDDT: mean 80.13, std 8.77, range [46.47, 89.69]